Protein AF-A0A382XGM3-F1 (afdb_monomer_lite)

Radius of gyration: 13.64 Å; chains: 1; bounding box: 33×19×35 Å

Sequence (72 aa):
PFVADQGKEVLNFQISMVIYLFISGLLCIILIGIPILVGLIIFDFIITIIGTVNANDGKYYRYPITIHFIGV

Structure (mmCIF, N/CA/C/O backbone):
data_AF-A0A382XGM3-F1
#
_entry.id   AF-A0A382XGM3-F1
#
loop_
_atom_site.group_PDB
_atom_site.id
_atom_site.type_symbol
_atom_site.label_atom_id
_atom_site.label_alt_id
_atom_site.label_comp_id
_atom_site.label_asym_id
_atom_site.label_entity_id
_atom_site.label_seq_id
_atom_site.pdbx_PDB_ins_code
_atom_site.Cartn_x
_atom_site.Cartn_y
_atom_site.Cartn_z
_atom_site.occupancy
_atom_site.B_iso_or_equiv
_atom_site.auth_seq_id
_atom_site.auth_comp_id
_atom_site.auth_a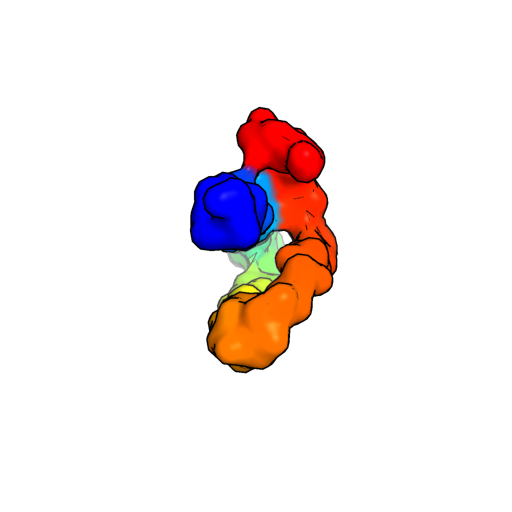sym_id
_atom_site.auth_atom_id
_atom_site.pdbx_PDB_model_num
ATOM 1 N N . PRO A 1 1 ? -11.790 10.962 17.283 1.00 78.44 1 PRO A N 1
ATOM 2 C CA . PRO A 1 1 ? -10.492 10.307 17.602 1.00 78.44 1 PRO A CA 1
ATOM 3 C C . PRO A 1 1 ? -10.154 9.204 16.589 1.00 78.44 1 PRO A C 1
ATOM 5 O O . PRO A 1 1 ? -9.151 9.335 15.905 1.00 78.44 1 PRO A O 1
ATOM 8 N N . PHE A 1 2 ? -11.037 8.211 16.409 1.00 84.50 2 PHE A N 1
ATOM 9 C CA . PHE A 1 2 ? -10.873 7.104 15.450 1.00 84.50 2 PHE A CA 1
ATOM 10 C C . PHE A 1 2 ? -10.610 7.559 14.005 1.00 84.50 2 PHE A C 1
ATOM 12 O O . PHE A 1 2 ? -9.625 7.165 13.401 1.00 84.50 2 PHE A O 1
ATOM 19 N N . VAL A 1 3 ? -11.438 8.466 13.475 1.00 83.81 3 VAL A N 1
A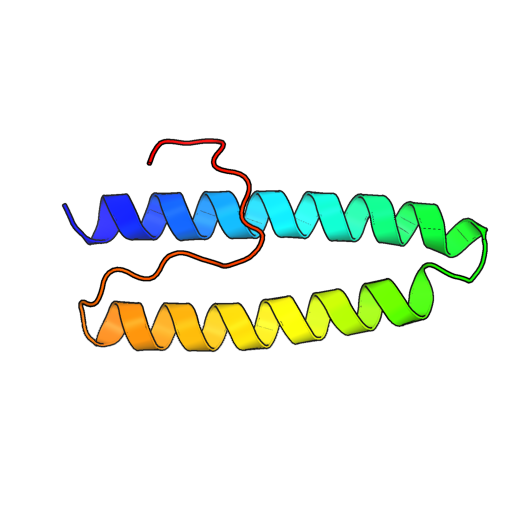TOM 20 C CA . VAL A 1 3 ? -11.300 8.971 12.093 1.00 83.81 3 VAL A CA 1
ATOM 21 C C . VAL A 1 3 ? -9.955 9.667 11.855 1.00 83.81 3 VAL A C 1
ATOM 23 O O . VAL A 1 3 ? -9.375 9.537 10.785 1.00 83.81 3 VAL A O 1
ATOM 26 N N . ALA A 1 4 ? -9.433 10.386 12.853 1.00 87.44 4 ALA A N 1
ATOM 27 C CA . ALA A 1 4 ? -8.139 11.057 12.740 1.00 87.44 4 ALA A CA 1
ATOM 28 C C . ALA A 1 4 ? -6.961 10.071 12.801 1.00 87.44 4 ALA A C 1
ATOM 30 O O . ALA A 1 4 ? -5.940 10.311 12.168 1.00 87.44 4 ALA A O 1
ATOM 31 N N . ASP A 1 5 ? -7.102 8.984 13.558 1.00 87.38 5 ASP A N 1
ATOM 32 C CA . ASP A 1 5 ? -6.116 7.909 13.672 1.00 87.38 5 ASP A CA 1
ATOM 33 C C . ASP A 1 5 ? -6.055 7.085 12.376 1.00 87.38 5 ASP A C 1
ATOM 35 O O . ASP A 1 5 ? -5.025 7.025 11.711 1.00 87.38 5 ASP A O 1
ATOM 39 N N . GLN A 1 6 ? -7.208 6.591 11.921 1.00 88.06 6 GLN A N 1
ATOM 40 C CA . GLN A 1 6 ? -7.315 5.827 10.678 1.00 88.06 6 GLN A CA 1
ATOM 41 C C . GLN A 1 6 ? -7.004 6.676 9.438 1.00 88.06 6 GLN A C 1
ATOM 43 O O . GLN A 1 6 ? -6.416 6.180 8.483 1.00 88.06 6 GLN A O 1
ATOM 48 N N . GLY A 1 7 ? -7.331 7.972 9.458 1.00 86.38 7 GLY A N 1
ATOM 49 C CA . GLY A 1 7 ? -6.940 8.901 8.398 1.00 86.38 7 GLY A CA 1
ATOM 50 C C . GLY A 1 7 ? -5.422 9.065 8.280 1.00 86.38 7 GLY A C 1
ATOM 51 O O . GLY A 1 7 ? -4.903 9.119 7.168 1.00 86.38 7 GLY A O 1
ATOM 52 N N . LYS A 1 8 ? -4.693 9.095 9.404 1.00 88.06 8 LYS A N 1
ATOM 53 C CA . LYS A 1 8 ? -3.220 9.121 9.397 1.00 88.06 8 LYS A CA 1
ATOM 54 C C . LYS A 1 8 ? -2.634 7.801 8.903 1.00 88.06 8 LYS A C 1
ATOM 56 O O . LYS A 1 8 ? -1.710 7.825 8.098 1.00 88.06 8 LYS A O 1
ATOM 61 N N . GLU A 1 9 ? -3.200 6.674 9.324 1.00 88.50 9 GLU A N 1
ATOM 62 C CA . GLU A 1 9 ? -2.784 5.345 8.862 1.00 88.50 9 GLU A CA 1
ATOM 63 C C . GLU A 1 9 ? -2.942 5.177 7.347 1.00 88.50 9 GLU A C 1
ATOM 65 O O . GLU A 1 9 ? -1.994 4.777 6.672 1.00 88.50 9 GLU A O 1
ATOM 70 N N . VAL A 1 10 ? -4.098 5.558 6.792 1.00 87.56 10 VAL A N 1
ATOM 71 C CA . VAL A 1 10 ? -4.340 5.528 5.339 1.00 87.56 10 VAL A CA 1
ATOM 72 C C . VAL A 1 10 ? -3.342 6.417 4.596 1.00 87.56 10 VAL A C 1
ATOM 74 O O . VAL A 1 10 ? -2.803 6.016 3.567 1.00 87.56 10 VAL A O 1
ATOM 77 N N . LEU A 1 11 ? -3.057 7.614 5.118 1.00 88.81 11 LEU A N 1
ATOM 78 C CA . LEU A 1 11 ? -2.074 8.514 4.514 1.00 88.81 11 LEU A CA 1
ATOM 79 C C . LEU A 1 11 ? -0.663 7.917 4.529 1.00 88.81 11 LEU A C 1
ATOM 81 O O . LEU A 1 11 ? 0.019 7.952 3.505 1.00 88.81 11 LEU A O 1
ATOM 85 N N . ASN A 1 12 ? -0.235 7.343 5.655 1.00 90.44 12 ASN A N 1
ATOM 86 C CA . ASN A 1 12 ? 1.058 6.671 5.766 1.00 90.44 12 ASN A CA 1
ATOM 87 C C . ASN A 1 12 ? 1.164 5.515 4.759 1.00 90.44 12 ASN A C 1
ATOM 89 O O . ASN A 1 12 ? 2.189 5.373 4.082 1.00 90.44 12 ASN A O 1
ATOM 93 N N . PHE A 1 13 ? 0.099 4.720 4.612 1.00 89.81 13 PHE A N 1
ATOM 94 C CA . PHE A 1 13 ? 0.048 3.614 3.658 1.00 89.81 13 PHE A CA 1
ATOM 95 C C . PHE A 1 13 ? 0.156 4.110 2.217 1.00 89.81 13 PHE A C 1
ATOM 97 O O . PHE A 1 13 ? 1.021 3.647 1.476 1.00 89.81 13 PHE A O 1
ATOM 104 N N . GLN A 1 14 ? -0.633 5.120 1.841 1.00 89.44 14 GLN A N 1
ATOM 105 C CA . GLN A 1 14 ? -0.615 5.661 0.484 1.00 89.44 14 GLN A CA 1
ATOM 106 C C . GLN A 1 14 ? 0.751 6.260 0.125 1.00 89.44 14 GLN A C 1
ATOM 108 O O . GLN 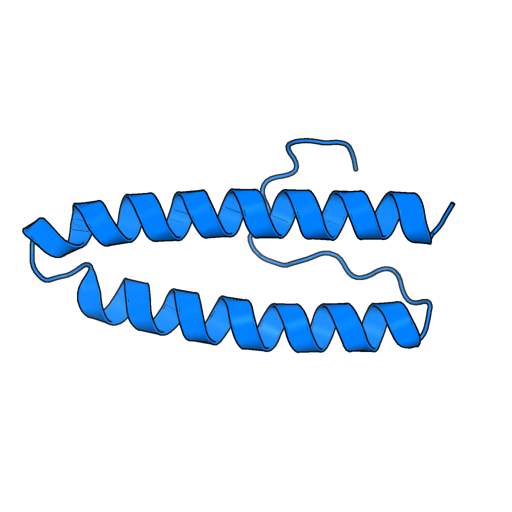A 1 14 ? 1.250 6.037 -0.977 1.00 89.44 14 GLN A O 1
ATOM 113 N N . ILE A 1 15 ? 1.390 6.984 1.053 1.00 89.81 15 ILE A N 1
ATOM 114 C CA . ILE A 1 15 ? 2.742 7.529 0.854 1.00 89.81 15 ILE A CA 1
ATOM 115 C C . ILE A 1 15 ? 3.749 6.393 0.649 1.00 89.81 15 ILE A C 1
ATOM 117 O O . ILE A 1 15 ? 4.551 6.440 -0.284 1.00 89.81 15 ILE A O 1
ATOM 121 N N . SER A 1 16 ? 3.684 5.355 1.485 1.00 90.50 16 SER A N 1
ATOM 122 C CA . SER A 1 16 ? 4.551 4.176 1.365 1.00 90.50 16 SER A CA 1
ATOM 123 C C . SER A 1 16 ? 4.368 3.499 0.009 1.00 90.50 16 SER A C 1
ATOM 125 O O . SER A 1 16 ? 5.341 3.210 -0.684 1.00 90.50 16 SER A O 1
ATOM 127 N N . MET A 1 17 ? 3.117 3.338 -0.417 1.00 89.62 17 MET A N 1
ATOM 128 C CA . MET A 1 17 ? 2.762 2.728 -1.687 1.00 89.62 17 MET A CA 1
ATOM 129 C C . MET A 1 17 ? 3.294 3.515 -2.887 1.00 89.62 17 MET A C 1
ATOM 131 O O . MET A 1 17 ? 3.871 2.932 -3.805 1.00 89.62 17 MET A O 1
ATOM 135 N N . VAL A 1 18 ? 3.180 4.846 -2.860 1.00 90.19 18 VAL A N 1
ATOM 136 C CA . VAL A 1 18 ? 3.749 5.728 -3.891 1.00 90.19 18 VAL A CA 1
ATOM 137 C C . VAL A 1 18 ? 5.270 5.581 -3.962 1.00 90.19 18 VAL A C 1
ATOM 139 O O . VAL A 1 18 ? 5.818 5.497 -5.060 1.00 90.19 18 VAL A O 1
ATOM 142 N N . ILE A 1 19 ? 5.958 5.484 -2.820 1.00 89.94 19 ILE A N 1
ATOM 143 C CA . ILE A 1 19 ? 7.409 5.248 -2.779 1.00 89.94 19 ILE A CA 1
ATOM 144 C C . ILE A 1 19 ? 7.753 3.883 -3.393 1.00 89.94 19 ILE A C 1
ATOM 146 O O . ILE A 1 19 ? 8.654 3.800 -4.230 1.00 89.94 19 ILE A O 1
ATOM 150 N N . TYR A 1 20 ? 7.027 2.817 -3.041 1.00 88.88 20 TYR A N 1
ATOM 151 C CA . TYR A 1 20 ? 7.257 1.485 -3.610 1.00 88.88 20 TYR A CA 1
ATOM 152 C C . TYR A 1 20 ? 6.996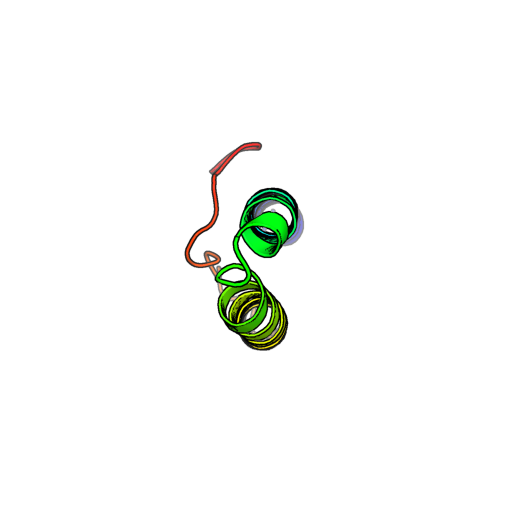 1.433 -5.115 1.00 88.88 20 TYR A C 1
ATOM 154 O O . TYR A 1 20 ? 7.772 0.814 -5.847 1.00 88.88 20 TYR A O 1
ATOM 162 N N . LEU A 1 21 ? 5.951 2.109 -5.597 1.00 87.50 21 LEU A N 1
ATOM 163 C CA . LEU A 1 21 ? 5.666 2.236 -7.025 1.00 87.50 21 LEU A CA 1
ATOM 164 C C . LEU A 1 21 ? 6.752 3.035 -7.748 1.00 87.50 21 LEU A C 1
ATOM 166 O O . LEU A 1 21 ? 7.170 2.636 -8.832 1.00 87.50 21 LEU A O 1
ATOM 170 N N . PHE A 1 22 ? 7.262 4.112 -7.146 1.00 90.06 22 PHE A N 1
ATOM 171 C CA . PHE A 1 22 ? 8.346 4.911 -7.717 1.00 90.06 22 PHE A CA 1
ATOM 172 C C . PHE A 1 22 ? 9.646 4.102 -7.848 1.00 90.06 22 PHE A C 1
ATOM 174 O O . PHE A 1 22 ? 10.260 4.076 -8.916 1.00 90.06 22 PHE A O 1
ATOM 181 N N . ILE A 1 23 ? 10.031 3.373 -6.795 1.00 88.62 23 ILE A N 1
ATOM 182 C CA . ILE A 1 23 ? 11.202 2.483 -6.808 1.00 88.62 23 ILE A CA 1
ATOM 183 C C . ILE A 1 23 ? 11.013 1.362 -7.838 1.00 88.62 23 ILE A C 1
ATOM 185 O O . ILE A 1 23 ? 11.919 1.082 -8.622 1.00 88.62 23 ILE A O 1
ATOM 189 N N . SER A 1 24 ? 9.830 0.746 -7.884 1.00 86.19 24 SER A N 1
ATOM 190 C CA . SER A 1 24 ? 9.529 -0.326 -8.842 1.00 86.19 24 SER A CA 1
ATOM 191 C C . SER A 1 24 ? 9.517 0.173 -10.287 1.00 86.19 24 SER A C 1
ATOM 193 O O . SER A 1 24 ? 10.002 -0.522 -11.177 1.00 86.19 24 SER A O 1
ATOM 195 N N . GLY A 1 25 ? 9.041 1.399 -10.518 1.00 85.00 25 GLY A N 1
ATOM 196 C CA . GLY A 1 25 ? 9.107 2.077 -11.810 1.00 85.00 25 GLY A CA 1
ATOM 197 C C . GLY A 1 25 ? 10.545 2.326 -12.263 1.00 85.00 25 GLY A C 1
ATOM 198 O O . GLY A 1 25 ? 10.861 2.118 -13.431 1.00 85.00 25 GLY A O 1
ATOM 199 N N . LEU A 1 26 ? 11.449 2.671 -11.341 1.00 87.25 26 LEU A N 1
ATOM 200 C CA . LEU A 1 26 ? 12.878 2.768 -11.647 1.00 87.25 26 LEU A CA 1
ATOM 201 C C . LEU A 1 26 ? 13.486 1.389 -11.967 1.00 87.25 26 LEU A C 1
ATOM 203 O O . LEU A 1 26 ? 14.269 1.255 -12.906 1.00 87.25 26 LEU A O 1
ATOM 207 N N . LEU A 1 27 ? 13.075 0.341 -11.244 1.00 86.06 27 LEU A N 1
ATOM 208 C CA . LEU A 1 27 ? 13.483 -1.047 -11.502 1.00 86.06 27 LEU A CA 1
ATOM 209 C C . LEU A 1 27 ? 12.954 -1.605 -12.837 1.00 86.06 27 LEU A C 1
ATOM 211 O O . LEU A 1 27 ? 13.510 -2.584 -13.345 1.00 86.06 27 LEU A O 1
ATOM 215 N N . CYS A 1 28 ? 11.930 -0.996 -13.449 1.00 80.88 28 CYS A N 1
ATOM 216 C CA . CYS A 1 28 ? 11.474 -1.373 -14.793 1.00 80.88 28 CYS A CA 1
ATOM 217 C C . CYS A 1 28 ? 12.551 -1.162 -15.865 1.00 80.88 28 CYS A C 1
ATOM 219 O O . CYS A 1 28 ? 12.507 -1.849 -16.882 1.00 80.88 28 CYS A O 1
ATOM 221 N N . ILE A 1 29 ? 13.551 -0.297 -15.633 1.00 79.56 29 ILE A N 1
ATOM 222 C CA . ILE A 1 29 ? 14.691 -0.106 -16.550 1.00 79.56 29 ILE A CA 1
ATOM 223 C C . ILE A 1 29 ? 15.475 -1.419 -16.744 1.00 79.56 29 ILE A C 1
ATOM 225 O O . ILE A 1 29 ? 16.020 -1.664 -17.815 1.00 79.56 29 ILE A O 1
ATOM 229 N N . ILE A 1 30 ? 15.476 -2.299 -15.736 1.00 83.81 30 ILE A N 1
ATOM 230 C CA . ILE A 1 30 ? 16.143 -3.614 -15.755 1.00 83.81 30 ILE A CA 1
ATOM 231 C C . ILE A 1 30 ? 15.145 -4.730 -16.150 1.00 83.81 30 ILE A C 1
ATOM 233 O O . ILE A 1 30 ? 15.437 -5.912 -16.030 1.00 83.81 30 ILE A O 1
ATOM 237 N N . LEU A 1 31 ? 13.932 -4.384 -16.605 1.00 74.31 31 LEU A N 1
ATOM 238 C CA . LEU A 1 31 ? 12.828 -5.296 -16.959 1.00 74.31 31 LEU A CA 1
ATOM 239 C C . LEU A 1 31 ? 12.283 -6.176 -15.807 1.00 74.31 31 LEU A C 1
ATOM 241 O O . LEU A 1 31 ? 11.260 -6.837 -15.967 1.00 74.31 31 LEU A O 1
ATOM 245 N N . ILE A 1 32 ? 12.907 -6.145 -14.625 1.00 77.62 32 ILE A N 1
ATOM 246 C CA . ILE A 1 32 ? 12.477 -6.864 -13.410 1.00 77.62 32 ILE A CA 1
ATOM 247 C C . ILE A 1 32 ? 11.372 -6.098 -12.658 1.00 77.62 32 ILE A C 1
ATOM 249 O O . ILE A 1 32 ? 10.601 -6.693 -11.908 1.00 77.62 32 ILE A O 1
ATOM 253 N N . GLY A 1 33 ? 11.242 -4.787 -12.881 1.00 76.00 33 GLY A N 1
ATOM 254 C CA . GLY A 1 33 ? 10.229 -3.965 -12.209 1.00 76.00 33 GLY A CA 1
ATOM 255 C C . GLY A 1 33 ? 8.781 -4.265 -12.610 1.00 76.00 33 GLY A C 1
ATOM 256 O O . GLY A 1 33 ? 7.885 -4.051 -11.801 1.00 76.00 33 GLY A O 1
ATOM 257 N N . ILE A 1 34 ? 8.526 -4.810 -13.806 1.00 82.06 34 ILE A N 1
ATOM 258 C CA . ILE A 1 34 ? 7.162 -5.025 -14.332 1.00 82.06 34 ILE A CA 1
ATOM 259 C C . ILE A 1 34 ? 6.317 -5.965 -13.447 1.00 82.06 34 ILE A C 1
ATOM 261 O O . ILE A 1 34 ? 5.237 -5.547 -13.021 1.00 82.06 34 ILE A O 1
ATOM 265 N N . PRO A 1 35 ? 6.753 -7.203 -13.123 1.00 86.50 35 PRO A N 1
ATOM 266 C CA . PRO A 1 35 ? 5.969 -8.089 -12.258 1.00 86.50 35 PRO A CA 1
ATOM 267 C C . PRO A 1 35 ? 5.778 -7.517 -10.846 1.00 86.50 35 PRO A C 1
ATOM 269 O O . PRO A 1 35 ? 4.717 -7.695 -10.251 1.00 86.50 35 PRO A O 1
ATOM 272 N N . ILE A 1 36 ? 6.774 -6.789 -10.329 1.00 85.50 36 ILE A N 1
ATOM 273 C CA . ILE A 1 36 ? 6.708 -6.144 -9.012 1.00 85.50 36 ILE A CA 1
ATOM 274 C C . ILE A 1 36 ? 5.649 -5.036 -9.013 1.00 85.50 36 ILE A C 1
ATOM 276 O O . ILE A 1 36 ? 4.854 -4.947 -8.083 1.00 85.50 36 ILE A O 1
ATOM 280 N N . LEU A 1 37 ? 5.594 -4.228 -10.072 1.00 85.81 37 LEU A N 1
ATOM 281 C CA . LEU A 1 37 ? 4.661 -3.112 -10.203 1.00 85.81 37 LEU A CA 1
ATOM 282 C C . LEU A 1 37 ? 3.207 -3.599 -10.293 1.00 85.81 37 LEU A C 1
ATOM 284 O O . LEU A 1 37 ? 2.334 -3.054 -9.622 1.00 85.81 37 LEU A O 1
ATOM 288 N N . VAL A 1 38 ? 2.957 -4.681 -11.039 1.00 87.50 38 VAL A N 1
ATOM 289 C CA . VAL A 1 38 ? 1.635 -5.332 -11.089 1.00 87.50 38 VAL A CA 1
ATOM 290 C C . VAL A 1 38 ? 1.251 -5.908 -9.724 1.00 87.50 38 VAL A C 1
ATOM 292 O O . VAL A 1 38 ? 0.132 -5.690 -9.261 1.00 87.50 38 VAL A O 1
ATOM 295 N N . GLY A 1 39 ? 2.175 -6.605 -9.053 1.00 89.88 39 GLY A N 1
ATOM 296 C CA . GLY A 1 39 ? 1.936 -7.161 -7.719 1.00 89.88 39 GLY A CA 1
ATOM 297 C C . GLY A 1 39 ? 1.619 -6.085 -6.679 1.00 89.88 39 GLY A C 1
ATOM 298 O O . GLY A 1 39 ? 0.681 -6.243 -5.902 1.00 89.88 39 GLY A O 1
ATOM 299 N N . LEU A 1 40 ? 2.348 -4.968 -6.714 1.00 89.25 40 LEU A N 1
ATOM 300 C CA . LEU A 1 40 ? 2.131 -3.803 -5.858 1.00 89.25 40 LEU A CA 1
ATOM 301 C C . LEU A 1 40 ? 0.742 -3.190 -6.071 1.00 89.25 40 LEU A C 1
ATOM 303 O O . LEU A 1 40 ? 0.034 -2.978 -5.095 1.00 89.25 40 LEU A O 1
ATOM 307 N N . ILE A 1 41 ? 0.313 -2.964 -7.315 1.00 87.81 41 ILE A N 1
ATOM 308 C CA . ILE A 1 41 ? -1.025 -2.408 -7.598 1.00 87.81 41 ILE A CA 1
ATOM 309 C C . ILE A 1 41 ? -2.133 -3.324 -7.064 1.00 87.81 41 ILE A C 1
ATOM 311 O O . ILE A 1 41 ? -3.090 -2.857 -6.449 1.00 87.81 41 ILE A O 1
ATOM 315 N N . ILE A 1 42 ? -2.009 -4.637 -7.280 1.00 92.25 42 ILE A N 1
ATOM 316 C CA . ILE A 1 42 ? -2.995 -5.608 -6.788 1.00 92.25 42 ILE A CA 1
ATOM 317 C C . ILE A 1 42 ? -3.016 -5.617 -5.256 1.00 92.25 42 ILE A C 1
ATOM 319 O O . ILE A 1 42 ? -4.087 -5.622 -4.651 1.00 92.25 42 ILE A O 1
ATOM 323 N N . PHE A 1 43 ? -1.840 -5.603 -4.630 1.00 90.50 43 PHE A N 1
ATOM 324 C CA . PHE A 1 43 ? -1.707 -5.563 -3.179 1.00 90.50 43 PHE A CA 1
ATOM 325 C C . PHE A 1 43 ? -2.340 -4.299 -2.588 1.00 90.50 43 PHE A C 1
ATOM 327 O O . PHE A 1 43 ? -3.160 -4.412 -1.680 1.00 90.50 43 PHE A O 1
ATOM 334 N N . ASP A 1 44 ? -2.029 -3.126 -3.144 1.00 89.19 44 ASP A N 1
ATOM 335 C CA . ASP A 1 44 ? -2.605 -1.835 -2.749 1.00 89.19 44 ASP A CA 1
ATOM 336 C C . ASP A 1 44 ? -4.132 -1.866 -2.784 1.00 89.19 44 ASP A C 1
ATOM 338 O O . ASP A 1 44 ? -4.806 -1.512 -1.815 1.00 89.19 44 ASP A O 1
ATOM 342 N N . PHE A 1 45 ? -4.687 -2.395 -3.873 1.00 90.50 45 PHE A N 1
ATOM 343 C CA . PHE A 1 45 ? -6.126 -2.503 -4.053 1.00 90.50 45 PHE A CA 1
ATOM 344 C C . PHE A 1 45 ? -6.782 -3.417 -3.006 1.00 90.50 45 PHE A C 1
ATOM 346 O O . PHE A 1 45 ? -7.770 -3.035 -2.377 1.00 90.50 45 PHE A O 1
ATOM 353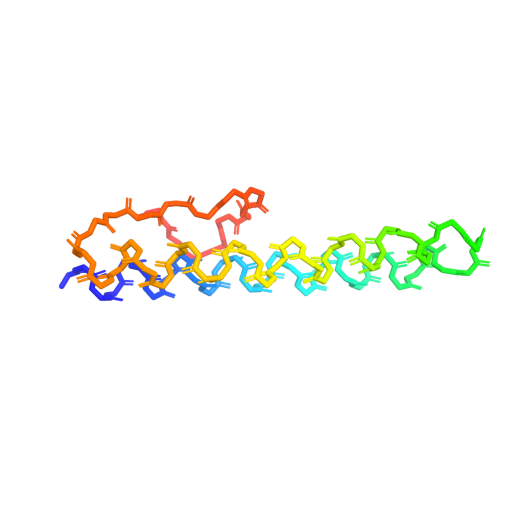 N N . ILE A 1 46 ? -6.223 -4.610 -2.771 1.00 93.38 46 ILE A N 1
ATOM 354 C CA . ILE A 1 46 ? -6.750 -5.570 -1.785 1.00 93.38 46 ILE A CA 1
ATOM 355 C C . ILE A 1 46 ? -6.685 -4.985 -0.372 1.00 93.38 46 ILE A C 1
ATOM 357 O O . ILE A 1 46 ? -7.663 -5.038 0.375 1.00 93.38 46 ILE A O 1
ATOM 361 N N . ILE A 1 47 ? -5.537 -4.424 -0.003 1.00 90.56 47 ILE A N 1
ATOM 362 C CA . ILE A 1 47 ? -5.292 -3.884 1.334 1.00 90.56 47 ILE A CA 1
ATOM 363 C C . ILE A 1 47 ? -6.206 -2.681 1.593 1.00 90.56 47 ILE A C 1
ATOM 365 O O . ILE A 1 47 ? -6.794 -2.587 2.669 1.00 90.56 47 ILE A O 1
ATOM 369 N N . THR A 1 48 ? -6.396 -1.808 0.601 1.00 89.56 48 THR A N 1
ATOM 370 C CA . THR A 1 48 ? -7.315 -0.663 0.687 1.00 89.56 48 THR A CA 1
ATOM 371 C C . THR A 1 48 ? -8.757 -1.107 0.923 1.00 89.56 48 THR A C 1
ATOM 373 O O . THR A 1 48 ? -9.455 -0.525 1.759 1.00 89.56 48 THR A O 1
ATOM 376 N N . ILE A 1 49 ? -9.211 -2.171 0.250 1.00 92.00 49 ILE A N 1
ATOM 377 C CA . ILE A 1 49 ? -10.538 -2.753 0.496 1.00 92.00 49 ILE A CA 1
ATOM 378 C C . ILE A 1 49 ? -10.639 -3.268 1.935 1.00 92.00 49 ILE A C 1
ATOM 380 O O . ILE A 1 49 ? -11.586 -2.921 2.640 1.00 92.00 49 ILE A O 1
ATOM 384 N N . ILE A 1 50 ? -9.663 -4.056 2.396 1.00 90.81 50 ILE A N 1
ATOM 385 C CA . ILE A 1 50 ? -9.667 -4.617 3.755 1.00 90.81 50 ILE A CA 1
ATOM 386 C C . ILE A 1 50 ? -9.659 -3.496 4.801 1.00 90.81 50 ILE A C 1
ATOM 388 O O . ILE A 1 50 ? -10.420 -3.555 5.768 1.00 90.81 50 ILE A O 1
ATOM 392 N N . GLY A 1 51 ? -8.839 -2.465 4.610 1.00 88.88 51 GLY A N 1
ATOM 393 C CA . GLY A 1 51 ? -8.766 -1.320 5.508 1.00 88.88 51 GLY A CA 1
ATOM 394 C C . GLY A 1 51 ? -10.068 -0.522 5.547 1.00 88.88 51 GLY A C 1
ATOM 395 O O . GLY A 1 51 ? -10.542 -0.184 6.629 1.00 88.88 51 GLY A O 1
ATOM 396 N N . THR A 1 52 ? -10.714 -0.316 4.396 1.00 87.62 52 THR A N 1
ATOM 397 C CA . THR A 1 52 ? -12.018 0.364 4.315 1.00 87.62 52 THR A CA 1
ATOM 398 C C . THR A 1 52 ? -13.116 -0.436 5.020 1.00 87.62 52 THR A C 1
ATOM 400 O O . THR A 1 52 ? -13.905 0.130 5.776 1.00 87.62 52 THR A O 1
ATOM 403 N N . VAL A 1 53 ? -13.150 -1.760 4.834 1.00 91.69 53 VAL A N 1
ATOM 404 C CA . VAL A 1 53 ? -14.113 -2.644 5.513 1.00 91.69 53 VAL A CA 1
ATOM 405 C C . VAL A 1 53 ? -13.891 -2.636 7.028 1.00 91.69 53 VAL A C 1
ATOM 407 O O . VAL A 1 53 ? -14.848 -2.473 7.782 1.00 91.69 53 VAL A O 1
ATOM 410 N N . ASN A 1 54 ? -12.643 -2.742 7.495 1.00 88.94 54 ASN A N 1
ATOM 411 C CA . ASN A 1 54 ? -12.348 -2.689 8.931 1.00 88.94 54 ASN A CA 1
ATOM 412 C C . ASN A 1 54 ? -12.656 -1.315 9.547 1.00 88.94 54 ASN A C 1
ATOM 414 O O . ASN A 1 54 ? -13.139 -1.253 10.678 1.00 88.94 54 ASN A O 1
ATOM 418 N N . ALA A 1 55 ? -12.443 -0.228 8.800 1.00 87.81 55 ALA A N 1
ATOM 419 C CA . ALA A 1 55 ? -12.814 1.113 9.236 1.00 87.81 55 ALA A CA 1
ATOM 420 C C . ALA A 1 55 ? -14.337 1.269 9.382 1.00 87.81 55 ALA A C 1
ATOM 422 O O . ALA A 1 55 ? -14.795 1.909 10.329 1.00 87.81 55 ALA A O 1
ATOM 423 N N . ASN A 1 56 ? -15.120 0.647 8.492 1.00 88.12 56 ASN A N 1
ATOM 424 C CA . ASN A 1 56 ? -16.582 0.614 8.580 1.00 88.12 56 ASN A CA 1
ATOM 425 C C . ASN A 1 56 ? -17.083 -0.196 9.791 1.00 88.12 56 ASN A C 1
ATOM 427 O O . ASN A 1 56 ? -18.055 0.190 10.432 1.00 88.12 56 ASN A O 1
ATOM 431 N N . ASP A 1 57 ? -16.373 -1.266 10.155 1.00 90.69 57 ASP A N 1
ATOM 432 C CA . ASP A 1 57 ? -16.605 -2.040 11.384 1.00 90.69 57 ASP A CA 1
ATOM 433 C C . ASP A 1 57 ? -16.183 -1.293 12.670 1.00 90.69 57 ASP A C 1
ATOM 435 O O . ASP A 1 57 ? -16.362 -1.810 13.775 1.00 90.69 57 ASP A O 1
ATOM 439 N N . GLY A 1 58 ? -15.580 -0.102 12.554 1.00 84.44 58 GLY A N 1
ATOM 440 C CA . GLY A 1 58 ? -15.040 0.656 13.687 1.00 84.44 58 GLY A CA 1
ATOM 441 C C . GLY A 1 58 ? -13.810 0.008 14.333 1.00 84.44 58 GLY A C 1
ATOM 442 O O . GLY A 1 58 ? -13.465 0.332 15.472 1.00 84.44 58 GLY A O 1
ATOM 443 N N . LYS A 1 59 ? -13.149 -0.922 13.634 1.00 85.62 59 LYS A N 1
ATOM 444 C CA . LYS A 1 59 ? -11.930 -1.592 14.098 1.00 85.62 59 LYS A CA 1
ATOM 445 C C . LYS A 1 59 ? -10.708 -0.804 13.649 1.00 85.62 59 LYS A C 1
ATOM 447 O O . LYS A 1 59 ? -10.628 -0.356 12.510 1.00 85.62 59 LYS A O 1
ATOM 452 N N . TYR A 1 60 ? -9.733 -0.672 14.543 1.00 82.38 60 TYR A N 1
ATOM 453 C CA . TYR A 1 60 ? -8.439 -0.089 14.199 1.00 82.38 60 TYR A CA 1
ATOM 454 C C . TYR A 1 60 ? -7.683 -1.060 13.292 1.00 82.38 60 TYR A C 1
ATOM 456 O O . TYR A 1 60 ? -7.308 -2.149 13.729 1.00 82.38 60 TYR A O 1
ATOM 464 N N . TYR A 1 61 ? -7.474 -0.672 12.036 1.00 83.12 61 TYR A N 1
ATOM 465 C CA . TYR A 1 61 ? -6.707 -1.450 11.073 1.00 83.12 61 TYR A CA 1
ATOM 466 C C . TYR A 1 61 ? -5.359 -0.780 10.829 1.00 83.12 61 TYR A C 1
ATOM 468 O O . TYR A 1 61 ? -5.294 0.402 10.501 1.00 83.12 61 TYR A O 1
ATOM 476 N N . ARG A 1 62 ? -4.280 -1.545 11.006 1.00 82.00 62 ARG A N 1
ATOM 477 C CA . ARG A 1 62 ? -2.919 -1.111 10.682 1.00 82.00 62 ARG A CA 1
ATOM 478 C C . ARG A 1 62 ? -2.548 -1.677 9.328 1.00 82.00 62 ARG A C 1
ATOM 480 O O . ARG A 1 62 ? -2.569 -2.895 9.137 1.00 82.00 62 ARG A O 1
ATOM 487 N N . TYR A 1 63 ? -2.227 -0.792 8.398 1.00 82.88 63 TYR A N 1
ATOM 488 C CA . TYR A 1 63 ? -1.920 -1.181 7.032 1.00 82.88 63 TYR A CA 1
ATOM 489 C C . TYR A 1 63 ? -0.563 -1.908 6.987 1.00 82.88 63 TYR A C 1
ATOM 491 O O . TYR A 1 63 ? 0.437 -1.369 7.475 1.00 82.88 63 TYR A O 1
ATOM 499 N N . PRO A 1 64 ? -0.473 -3.120 6.414 1.00 74.25 64 PRO A N 1
ATOM 500 C CA . PRO A 1 64 ? 0.796 -3.832 6.301 1.00 74.25 64 PRO A CA 1
ATOM 501 C C . PRO A 1 64 ? 1.770 -3.094 5.378 1.00 74.25 64 PRO A C 1
ATOM 503 O O . PRO A 1 64 ? 1.354 -2.472 4.406 1.00 74.25 64 PRO A O 1
ATOM 506 N N . ILE A 1 65 ? 3.078 -3.222 5.638 1.00 79.25 65 ILE A N 1
ATOM 507 C CA . ILE A 1 65 ? 4.143 -2.603 4.818 1.00 79.25 65 ILE A CA 1
ATOM 508 C C . ILE A 1 65 ? 4.045 -1.058 4.806 1.00 79.25 65 ILE A C 1
ATOM 510 O O . ILE A 1 65 ? 4.522 -0.382 3.902 1.00 79.25 65 ILE A O 1
ATOM 514 N N . THR A 1 66 ? 3.439 -0.481 5.843 1.00 82.94 66 THR A N 1
ATOM 515 C CA . THR A 1 66 ? 3.307 0.970 5.992 1.00 82.94 66 THR A CA 1
ATOM 516 C C . THR A 1 66 ? 4.479 1.555 6.757 1.00 82.94 66 THR A C 1
ATOM 518 O O . THR A 1 66 ? 4.792 1.147 7.879 1.00 82.94 66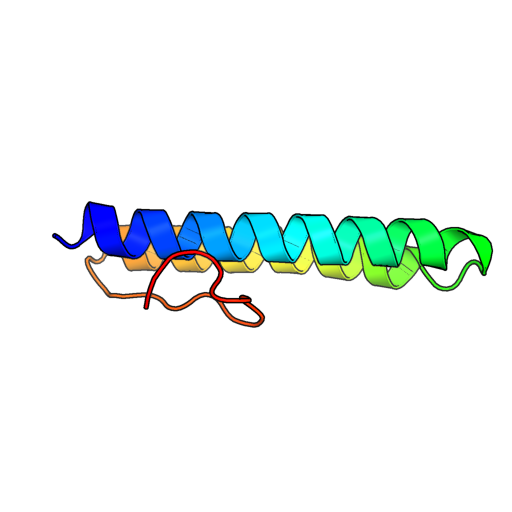 THR A O 1
ATOM 521 N N . ILE A 1 67 ? 5.107 2.562 6.167 1.00 81.06 67 ILE A N 1
ATOM 522 C CA . ILE A 1 67 ? 6.090 3.412 6.822 1.00 81.06 67 ILE A CA 1
ATOM 523 C C . ILE A 1 67 ? 5.326 4.534 7.533 1.00 81.06 67 ILE A C 1
ATOM 525 O O . ILE A 1 67 ? 4.619 5.324 6.908 1.00 81.06 67 ILE A O 1
ATOM 529 N N . HIS A 1 68 ? 5.461 4.598 8.857 1.00 81.19 68 HIS A N 1
ATOM 530 C CA . HIS A 1 68 ? 4.755 5.573 9.687 1.00 81.19 68 HIS A CA 1
ATOM 531 C C . HIS A 1 68 ? 5.478 6.922 9.626 1.00 81.19 68 HIS A C 1
ATOM 533 O O . HIS A 1 68 ? 6.397 7.186 10.400 1.00 81.19 68 HIS A O 1
ATOM 539 N N . PHE A 1 69 ? 5.082 7.769 8.676 1.00 74.69 69 PHE A N 1
ATOM 540 C CA . PHE A 1 69 ? 5.630 9.118 8.528 1.00 74.69 69 PHE A CA 1
ATOM 541 C C . PHE A 1 69 ? 4.928 10.133 9.433 1.00 74.69 69 PHE A C 1
ATOM 543 O O . PHE A 1 69 ? 5.569 11.038 9.964 1.00 74.69 69 PHE A O 1
ATOM 550 N N . ILE A 1 70 ? 3.617 9.984 9.632 1.00 66.56 70 ILE A N 1
ATOM 551 C CA . ILE A 1 70 ? 2.792 10.886 10.436 1.00 66.56 70 ILE A CA 1
ATOM 552 C C . ILE A 1 70 ? 2.077 10.092 11.531 1.00 66.56 70 ILE A C 1
ATOM 554 O O . ILE A 1 70 ? 0.988 9.572 11.308 1.00 66.56 70 ILE A O 1
ATOM 558 N N . GLY A 1 71 ? 2.675 10.068 12.728 1.00 64.19 71 GLY A N 1
ATOM 559 C CA . GLY A 1 71 ? 2.074 9.540 13.962 1.00 64.19 71 GLY A CA 1
ATOM 560 C C . GLY A 1 71 ? 1.808 8.028 13.978 1.00 64.19 71 GLY A C 1
ATOM 561 O O . GLY A 1 71 ? 1.691 7.395 12.933 1.00 64.19 71 GLY A O 1
ATOM 562 N N . VAL A 1 72 ? 1.729 7.473 15.192 1.00 55.59 72 VAL A N 1
ATOM 563 C CA . VAL A 1 72 ? 1.322 6.091 15.496 1.00 55.59 72 VAL A CA 1
ATOM 564 C C . VAL A 1 72 ? -0.063 6.139 16.100 1.00 55.59 72 VAL A C 1
ATOM 566 O O . VAL A 1 72 ? -0.285 6.989 16.988 1.00 55.59 72 VAL A O 1
#

Secondary structure (DSSP, 8-state):
-HHHHHHHHHHHHHHHHHHHHHHHHHHGGGT-HHHHHHHHHHHHHHHHHHHHHHHHTT---PPTT----S--

Foldseek 3Di:
DLCVQLVLQVVQAVVQLVVQLVVLVVVCVVVPSVVVNVVSVVLSVVQVVVSVVCVVVVHDDHGPSGDRPDDD

Organism: NCBI:txid408172

pLDDT: mean 85.24, std 6.62, range [55.59, 93.38]

InterPro domains:
  IPR019109 Magnetosome protein MamF/MmsF [PF09685] (1-70)